Protein AF-A0AA89BLI9-F1 (afdb_monomer)

InterPro domains:
  IPR008906 HAT, C-terminal dimerisation domain [PF05699] (9-74)
  IPR012337 Ribonuclease H-like superfamily [SSF53098] (19-70)
  IPR052958 Interferon-induced PKR regulator [PTHR46289] (5-96)

Structure (mmCIF, N/CA/C/O backbone):
data_AF-A0AA89BLI9-F1
#
_entry.id   AF-A0AA89BLI9-F1
#
loop_
_atom_site.group_PDB
_atom_site.id
_atom_site.type_symbol
_atom_site.label_atom_id
_atom_site.label_alt_id
_atom_site.label_comp_id
_atom_site.label_asym_id
_atom_site.label_entity_id
_atom_site.label_seq_id
_atom_site.pdbx_PDB_ins_code
_atom_site.Cartn_x
_atom_site.Cartn_y
_atom_site.Cartn_z
_atom_site.occupancy
_atom_site.B_iso_or_equiv
_atom_site.auth_seq_id
_atom_site.auth_comp_id
_atom_site.auth_asym_id
_atom_site.auth_atom_id
_atom_site.pdbx_PDB_model_num
ATOM 1 N N . MET A 1 1 ? 21.671 -2.726 -41.341 1.00 38.00 1 MET A N 1
ATOM 2 C CA . MET A 1 1 ? 20.590 -3.249 -40.477 1.00 38.00 1 MET A CA 1
ATOM 3 C C . MET A 1 1 ? 21.004 -3.003 -39.029 1.00 38.00 1 MET A C 1
ATOM 5 O O . MET A 1 1 ? 21.591 -3.866 -38.396 1.00 38.00 1 MET A O 1
ATOM 9 N N . ALA A 1 2 ? 20.882 -1.753 -38.573 1.00 36.66 2 ALA A N 1
ATOM 10 C CA . ALA A 1 2 ? 21.443 -1.323 -37.295 1.00 36.66 2 ALA A CA 1
ATOM 11 C C . ALA A 1 2 ? 20.507 -1.755 -36.162 1.00 36.66 2 ALA A C 1
ATOM 13 O O . ALA A 1 2 ? 19.366 -1.304 -36.100 1.00 36.66 2 ALA A O 1
ATOM 14 N N . ALA A 1 3 ? 20.981 -2.646 -35.291 1.00 59.72 3 ALA A N 1
ATOM 15 C CA . ALA A 1 3 ? 20.306 -2.964 -34.044 1.00 59.72 3 ALA A CA 1
ATOM 16 C C . ALA A 1 3 ? 20.221 -1.676 -33.213 1.00 59.72 3 ALA A C 1
ATOM 18 O O . ALA A 1 3 ? 21.226 -1.194 -32.688 1.00 59.72 3 ALA A O 1
ATOM 19 N N . HIS A 1 4 ? 19.035 -1.072 -33.168 1.00 62.34 4 HIS A N 1
ATOM 20 C CA . HIS A 1 4 ? 18.785 0.137 -32.398 1.00 62.34 4 HIS A CA 1
ATOM 21 C C . HIS A 1 4 ? 19.035 -0.181 -30.921 1.00 62.34 4 HIS A C 1
ATOM 23 O O . HIS A 1 4 ? 18.317 -0.979 -30.318 1.00 62.34 4 HIS A O 1
ATOM 29 N N . LYS A 1 5 ? 20.088 0.405 -30.343 1.00 69.06 5 LYS A N 1
ATOM 30 C CA . LYS A 1 5 ? 20.420 0.235 -28.926 1.00 69.06 5 LYS A CA 1
ATOM 31 C C . LYS A 1 5 ? 19.205 0.663 -28.090 1.00 69.06 5 LYS A C 1
ATOM 33 O O . LYS A 1 5 ? 18.706 1.771 -28.304 1.00 69.06 5 LYS A O 1
ATOM 38 N N . PRO A 1 6 ? 18.689 -0.178 -27.178 1.00 69.56 6 PRO A N 1
ATOM 39 C CA . PRO A 1 6 ? 17.558 0.216 -26.352 1.00 69.56 6 PRO A CA 1
ATOM 40 C C . PRO A 1 6 ? 17.989 1.360 -25.427 1.00 69.56 6 PRO A C 1
ATOM 42 O O . PRO A 1 6 ? 19.020 1.279 -24.758 1.00 69.56 6 PRO A O 1
ATOM 45 N N . VAL A 1 7 ? 17.219 2.450 -25.442 1.00 74.56 7 VAL A N 1
ATOM 46 C CA . VAL A 1 7 ? 17.493 3.672 -24.663 1.00 74.56 7 VAL A CA 1
ATOM 47 C C . VAL A 1 7 ? 16.828 3.601 -23.281 1.00 74.56 7 VAL A C 1
ATOM 49 O O . VAL A 1 7 ? 17.319 4.206 -22.333 1.00 74.56 7 VAL A O 1
ATOM 52 N N . SER A 1 8 ? 15.750 2.818 -23.142 1.00 79.88 8 SER A N 1
ATOM 53 C CA . SER A 1 8 ? 15.001 2.640 -21.894 1.00 79.88 8 SER A CA 1
ATOM 54 C C . SER A 1 8 ? 15.047 1.197 -21.393 1.00 79.88 8 SER A C 1
ATOM 56 O O . SER A 1 8 ? 15.003 0.247 -22.176 1.00 79.88 8 SER A O 1
ATOM 58 N N . VAL A 1 9 ? 15.062 1.029 -20.066 1.00 78.56 9 VAL A N 1
ATOM 59 C CA . VAL A 1 9 ? 15.031 -0.278 -19.384 1.00 78.56 9 VAL A CA 1
ATOM 60 C C . VAL A 1 9 ? 13.804 -1.100 -19.805 1.00 78.56 9 VAL A C 1
ATOM 62 O O . VAL A 1 9 ? 13.913 -2.310 -20.005 1.00 78.56 9 VAL A O 1
ATOM 65 N N . CYS A 1 10 ? 12.658 -0.442 -20.021 1.00 79.31 10 CYS A N 1
ATOM 66 C CA . CYS A 1 10 ? 11.428 -1.084 -20.498 1.00 79.31 10 CYS A CA 1
ATOM 67 C C . CYS A 1 10 ? 11.580 -1.7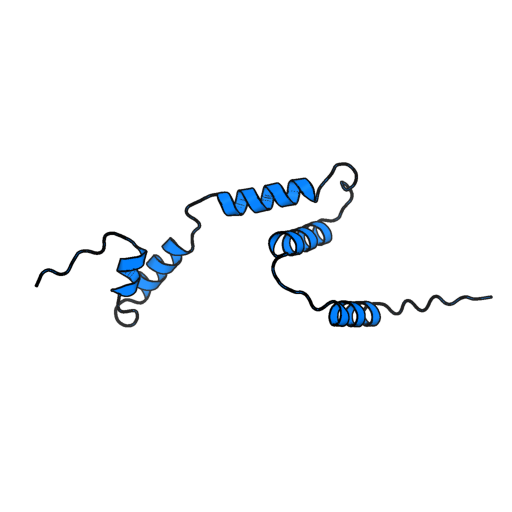17 -21.887 1.00 79.31 10 CYS A C 1
ATOM 69 O O . CYS A 1 10 ? 10.959 -2.740 -22.168 1.00 79.31 10 CYS A O 1
ATOM 71 N N . ASP A 1 11 ? 12.395 -1.124 -22.757 1.00 81.25 11 ASP A N 1
ATOM 72 C CA . ASP A 1 11 ? 12.616 -1.637 -24.110 1.00 81.25 11 ASP A CA 1
ATOM 73 C C . ASP A 1 11 ? 13.691 -2.721 -24.116 1.00 81.25 11 ASP A C 1
ATOM 75 O O . ASP A 1 11 ? 13.563 -3.716 -24.828 1.00 81.25 11 ASP A O 1
ATOM 79 N N . THR A 1 12 ? 14.693 -2.600 -23.240 1.00 81.38 12 THR A N 1
ATOM 80 C CA . THR A 1 12 ? 15.696 -3.647 -23.023 1.00 81.38 12 THR A CA 1
ATOM 81 C C . THR A 1 12 ? 15.044 -4.968 -22.621 1.00 81.38 12 THR A C 1
ATOM 83 O O . THR A 1 12 ? 15.422 -6.001 -23.170 1.00 81.38 12 THR A O 1
ATOM 86 N N . ILE A 1 13 ? 14.030 -4.943 -21.743 1.00 82.56 13 ILE A N 1
ATOM 87 C CA . ILE A 1 13 ? 13.323 -6.152 -21.280 1.00 82.56 13 ILE A CA 1
ATOM 88 C C . ILE A 1 13 ? 12.558 -6.867 -22.402 1.00 82.56 13 ILE A C 1
ATOM 90 O O . ILE A 1 13 ? 12.502 -8.094 -22.416 1.00 82.56 13 ILE A O 1
ATOM 94 N N . LYS A 1 14 ? 12.000 -6.119 -23.365 1.00 80.94 14 LYS A N 1
ATOM 95 C CA . LYS A 1 14 ? 11.279 -6.683 -24.522 1.00 80.94 14 LYS A CA 1
ATOM 96 C C . LYS A 1 14 ? 12.232 -7.381 -25.490 1.00 80.94 14 LYS A C 1
ATOM 98 O O . LYS A 1 14 ? 11.862 -8.364 -26.121 1.00 80.94 14 LYS A O 1
ATOM 103 N N . CYS A 1 15 ? 13.456 -6.871 -25.592 1.00 77.94 15 CYS A N 1
ATOM 104 C CA . CYS A 1 15 ? 14.491 -7.406 -26.468 1.00 77.94 15 CYS A CA 1
ATOM 105 C C . CYS A 1 15 ? 15.328 -8.519 -25.812 1.00 77.94 15 CYS A C 1
ATOM 107 O O . CYS A 1 15 ? 16.119 -9.160 -26.503 1.00 77.94 15 CYS A O 1
ATOM 109 N N . THR A 1 16 ? 15.203 -8.758 -24.498 1.00 79.00 16 THR A N 1
ATOM 110 C CA . THR A 1 16 ? 15.995 -9.791 -23.810 1.00 79.00 16 THR A CA 1
ATOM 111 C C . THR A 1 16 ? 15.321 -11.156 -23.897 1.00 79.00 16 THR A C 1
ATOM 113 O O . THR A 1 16 ? 14.172 -11.328 -23.496 1.00 79.00 16 THR A O 1
ATOM 116 N N . ASN A 1 17 ? 16.058 -12.171 -24.353 1.00 79.19 17 ASN A N 1
ATOM 117 C CA . ASN A 1 17 ? 15.563 -13.543 -24.344 1.00 79.19 17 ASN A CA 1
ATOM 118 C C . ASN A 1 17 ? 15.711 -14.163 -22.943 1.00 79.19 17 ASN A C 1
ATOM 120 O O . ASN A 1 17 ? 16.818 -14.469 -22.491 1.00 79.19 17 ASN A O 1
ATOM 124 N N . ARG A 1 18 ? 14.572 -14.366 -22.273 1.00 78.88 18 ARG A N 1
ATOM 125 C CA . ARG A 1 18 ? 14.474 -14.901 -20.905 1.00 78.88 18 ARG A CA 1
ATOM 126 C C . ARG A 1 18 ? 15.127 -16.275 -20.730 1.00 78.88 18 ARG A C 1
ATOM 128 O O . ARG A 1 18 ? 15.629 -16.564 -19.649 1.00 78.88 18 ARG A O 1
ATOM 135 N N . HIS A 1 19 ? 15.122 -17.109 -21.769 1.00 78.44 19 HIS A N 1
ATOM 136 C CA . HIS A 1 19 ? 15.650 -18.473 -21.699 1.00 78.44 19 HIS A CA 1
ATOM 137 C C . HIS A 1 19 ? 17.176 -18.523 -21.788 1.00 78.44 19 HIS A C 1
ATOM 139 O O . HIS A 1 19 ? 17.791 -19.397 -21.189 1.00 78.44 19 HIS A O 1
ATOM 145 N N . LEU A 1 20 ? 17.784 -17.573 -22.502 1.00 81.56 20 LEU A N 1
ATOM 146 C CA . LEU A 1 20 ? 19.237 -17.492 -22.661 1.00 81.56 20 LEU A CA 1
ATOM 147 C C . LEU A 1 20 ? 19.908 -16.774 -21.481 1.00 81.56 20 LEU A C 1
ATOM 149 O O . LEU A 1 20 ? 20.998 -17.164 -21.072 1.00 81.56 20 LEU A O 1
ATOM 153 N N . TYR A 1 21 ? 19.254 -15.756 -20.906 1.00 84.19 21 TYR A N 1
ATOM 154 C CA . TYR A 1 21 ? 19.825 -14.936 -19.827 1.00 84.19 21 TYR A CA 1
ATOM 155 C C . TYR A 1 21 ? 18.833 -14.691 -18.674 1.00 84.19 21 TYR A C 1
ATOM 157 O O . TYR A 1 21 ? 18.409 -13.553 -18.442 1.00 84.19 21 TYR A O 1
ATOM 165 N N . PRO A 1 22 ? 18.469 -15.735 -17.907 1.00 86.62 22 PRO A N 1
ATOM 166 C CA . PRO A 1 22 ? 17.462 -15.633 -16.849 1.00 86.62 22 PRO A CA 1
ATOM 167 C C . PRO A 1 22 ? 17.872 -14.678 -15.717 1.00 86.62 22 PRO A C 1
ATOM 169 O O . PRO A 1 22 ? 17.050 -13.895 -15.241 1.00 86.62 22 PRO A O 1
ATOM 172 N N . SER A 1 23 ? 19.148 -14.675 -15.317 1.00 87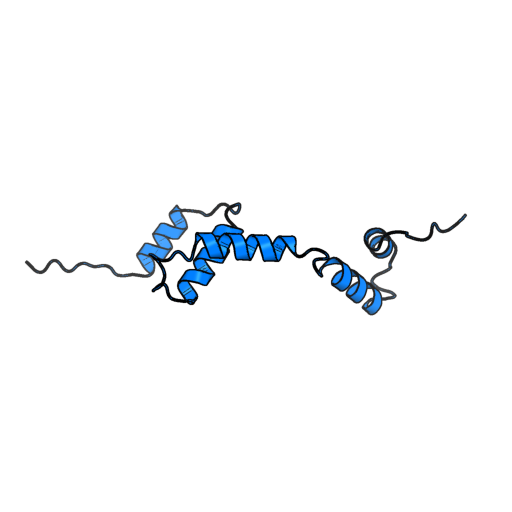.44 23 SER A N 1
ATOM 173 C CA . SER A 1 23 ? 19.647 -13.805 -14.241 1.00 87.44 23 SER A CA 1
ATOM 174 C C . SER A 1 23 ? 19.572 -12.322 -14.611 1.00 87.44 23 SER A C 1
ATOM 176 O O . SER A 1 23 ? 19.147 -11.502 -13.803 1.00 87.44 23 SER A O 1
ATOM 178 N N . VAL A 1 24 ? 19.930 -11.978 -15.853 1.00 86.69 24 VAL A N 1
ATOM 179 C CA . VAL A 1 24 ? 19.879 -10.595 -16.355 1.00 86.69 24 VAL A CA 1
ATOM 180 C C . VAL A 1 24 ? 18.434 -10.113 -16.434 1.00 86.69 24 VAL A C 1
ATOM 182 O O . VAL A 1 24 ? 18.127 -9.008 -15.992 1.00 86.69 24 VAL A O 1
ATOM 185 N N . PHE A 1 25 ? 17.531 -10.964 -16.925 1.00 86.94 25 PHE A N 1
ATOM 186 C CA . PHE A 1 25 ? 16.105 -10.658 -16.972 1.00 86.94 25 PHE A CA 1
ATOM 187 C C . PHE A 1 25 ? 15.541 -10.365 -15.573 1.00 86.94 25 PHE A C 1
ATOM 189 O O . PHE A 1 25 ? 14.846 -9.369 -15.387 1.00 86.94 25 PHE A O 1
ATOM 196 N N . ASN A 1 26 ? 15.883 -11.178 -14.571 1.00 86.56 26 ASN A N 1
ATOM 197 C CA . ASN A 1 26 ? 15.404 -10.982 -13.200 1.00 86.56 26 ASN A CA 1
ATOM 198 C C . ASN A 1 26 ? 15.903 -9.671 -12.578 1.00 86.56 26 ASN A C 1
ATOM 200 O O . ASN A 1 26 ? 15.133 -8.992 -11.901 1.00 86.56 26 ASN A O 1
ATOM 204 N N . VAL A 1 27 ? 17.155 -9.282 -12.833 1.00 87.75 27 VAL A N 1
ATOM 205 C CA . VAL A 1 27 ? 17.697 -7.996 -12.362 1.00 87.75 27 VAL A CA 1
ATOM 206 C C . VAL A 1 27 ? 16.985 -6.819 -13.032 1.00 87.75 27 VAL A C 1
ATOM 208 O O . VAL A 1 27 ? 16.647 -5.851 -12.355 1.00 87.75 27 VAL A O 1
ATOM 211 N N . LEU A 1 28 ? 16.697 -6.905 -14.334 1.00 86.81 28 LEU A N 1
ATOM 212 C CA . LEU A 1 28 ? 15.943 -5.867 -15.047 1.00 86.81 28 LEU A CA 1
ATOM 213 C C . LEU A 1 28 ? 14.509 -5.733 -14.517 1.00 86.81 28 LEU A C 1
ATOM 215 O O . LEU A 1 28 ? 14.023 -4.617 -14.347 1.00 86.81 28 LEU A O 1
ATOM 219 N N . VAL A 1 29 ? 13.849 -6.854 -14.205 1.00 86.12 29 VAL A N 1
ATOM 220 C CA . VAL A 1 29 ? 12.527 -6.841 -13.561 1.00 86.12 29 VAL A CA 1
ATOM 221 C C . VAL A 1 29 ? 12.614 -6.197 -12.181 1.00 86.12 29 VAL A C 1
ATOM 223 O O . VAL A 1 29 ? 11.826 -5.303 -11.889 1.00 86.12 29 VAL A O 1
ATOM 226 N N . ALA A 1 30 ? 13.589 -6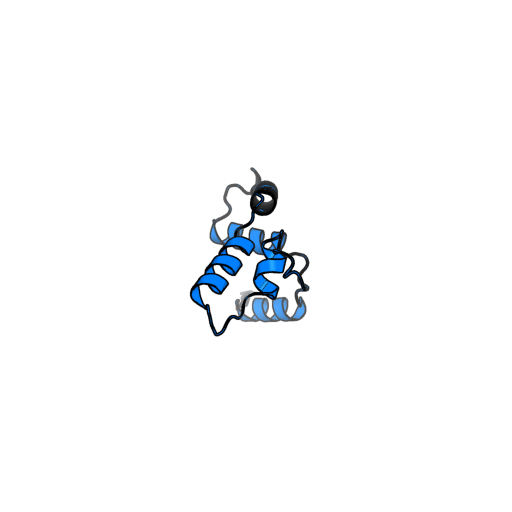.592 -11.357 1.00 86.75 30 ALA A N 1
ATOM 227 C CA . ALA A 1 30 ? 13.787 -6.007 -10.033 1.00 86.75 30 ALA A CA 1
ATOM 228 C C . ALA A 1 30 ? 13.971 -4.482 -10.120 1.00 86.75 30 ALA A C 1
ATOM 230 O O . ALA A 1 30 ? 13.304 -3.734 -9.406 1.00 86.75 30 ALA A O 1
ATOM 231 N N . LEU A 1 31 ? 14.795 -4.017 -11.063 1.00 85.75 31 LEU A N 1
ATOM 232 C CA . LEU A 1 31 ? 15.057 -2.598 -11.290 1.00 85.75 31 LEU A CA 1
ATOM 233 C C . LEU A 1 31 ? 13.803 -1.815 -11.713 1.00 85.75 31 LEU A C 1
ATOM 235 O O . LEU A 1 31 ? 13.644 -0.673 -11.299 1.00 85.75 31 LEU A O 1
ATOM 239 N N . LEU A 1 32 ? 12.894 -2.426 -12.481 1.00 83.06 32 LEU A N 1
ATOM 240 C CA . LEU A 1 32 ? 11.601 -1.820 -12.830 1.00 83.06 32 LEU A CA 1
ATOM 241 C C . LEU A 1 32 ? 10.578 -1.862 -11.686 1.00 83.06 32 LEU A C 1
ATOM 243 O O . LEU A 1 32 ? 9.708 -0.998 -11.616 1.00 83.06 32 LEU A O 1
ATOM 247 N N . THR A 1 33 ? 10.645 -2.868 -10.811 1.00 84.94 33 THR A N 1
ATOM 248 C CA . THR A 1 33 ? 9.725 -2.990 -9.667 1.00 84.94 33 THR A CA 1
ATOM 249 C C . THR A 1 33 ? 10.083 -2.082 -8.502 1.00 84.94 33 THR A C 1
ATOM 251 O O . THR A 1 33 ? 9.198 -1.720 -7.726 1.00 84.94 33 THR A O 1
ATOM 254 N N . ILE A 1 34 ? 11.359 -1.712 -8.359 1.00 83.31 34 ILE A N 1
ATOM 255 C CA . ILE A 1 34 ? 11.765 -0.748 -7.342 1.00 83.31 34 ILE A CA 1
ATOM 256 C C . ILE A 1 34 ? 11.130 0.595 -7.716 1.00 83.31 34 ILE A C 1
ATOM 258 O O . ILE A 1 34 ? 11.386 1.118 -8.803 1.00 83.31 34 ILE A O 1
ATOM 262 N N . PRO A 1 35 ? 10.287 1.170 -6.846 1.00 72.31 35 PRO A N 1
ATOM 263 C CA . PRO A 1 35 ? 9.679 2.452 -7.132 1.00 72.31 35 PRO A CA 1
ATOM 264 C C . PRO A 1 35 ? 10.783 3.507 -7.228 1.00 72.31 35 PRO A C 1
ATOM 266 O O . PRO A 1 35 ? 11.485 3.781 -6.260 1.00 72.31 35 PRO A O 1
ATOM 269 N N . VAL A 1 36 ? 10.920 4.117 -8.404 1.00 73.69 36 VAL A N 1
ATOM 270 C CA . VAL A 1 36 ? 11.871 5.218 -8.638 1.00 73.69 36 VAL A CA 1
ATOM 271 C C . VAL A 1 36 ? 11.458 6.479 -7.859 1.00 73.69 36 VAL A C 1
ATOM 273 O O . VAL A 1 36 ? 12.270 7.365 -7.618 1.00 73.69 36 VAL A O 1
ATOM 276 N N . SER A 1 37 ? 10.190 6.557 -7.438 1.00 75.62 37 SER A N 1
ATOM 277 C CA . SER A 1 37 ? 9.605 7.701 -6.740 1.00 75.62 37 SER A CA 1
ATOM 278 C C . SER A 1 37 ? 9.085 7.328 -5.351 1.00 75.62 37 SER A C 1
ATOM 280 O O . SER A 1 37 ? 8.490 6.270 -5.150 1.00 75.62 37 SER A O 1
ATOM 282 N N . THR A 1 38 ? 9.231 8.256 -4.407 1.00 79.94 38 THR A N 1
ATOM 283 C CA . THR A 1 38 ? 8.673 8.189 -3.048 1.00 79.94 38 THR A CA 1
ATOM 284 C C . THR A 1 38 ? 7.160 8.410 -2.994 1.00 79.94 38 THR A C 1
ATOM 286 O O . THR A 1 38 ? 6.555 8.190 -1.944 1.00 79.94 38 THR A O 1
ATOM 289 N N . ALA A 1 39 ? 6.516 8.782 -4.106 1.00 83.06 39 ALA A N 1
ATOM 290 C CA . ALA A 1 39 ? 5.104 9.170 -4.154 1.00 83.06 39 ALA A CA 1
ATOM 291 C C . ALA A 1 39 ? 4.143 8.114 -3.570 1.00 83.06 39 ALA A C 1
ATOM 293 O O . ALA A 1 39 ? 3.159 8.451 -2.908 1.00 83.06 39 ALA A O 1
ATOM 294 N N . THR A 1 40 ? 4.414 6.822 -3.773 1.00 82.12 40 THR A N 1
ATOM 295 C CA . THR A 1 40 ? 3.605 5.726 -3.211 1.00 82.12 40 THR A CA 1
ATOM 296 C C . THR A 1 40 ? 3.721 5.647 -1.690 1.00 82.12 40 THR A C 1
ATOM 298 O O . THR A 1 40 ? 2.718 5.442 -1.004 1.00 82.12 40 THR A O 1
ATOM 301 N N . ALA A 1 41 ? 4.924 5.845 -1.146 1.00 83.69 41 ALA A N 1
ATOM 302 C CA . ALA A 1 41 ? 5.142 5.892 0.296 1.00 83.69 41 ALA A CA 1
ATOM 303 C C . ALA A 1 41 ? 4.497 7.147 0.906 1.00 83.69 41 ALA A C 1
ATOM 305 O O . ALA A 1 41 ? 3.780 7.052 1.901 1.00 83.69 41 ALA A O 1
ATOM 306 N N . GLU A 1 42 ? 4.663 8.308 0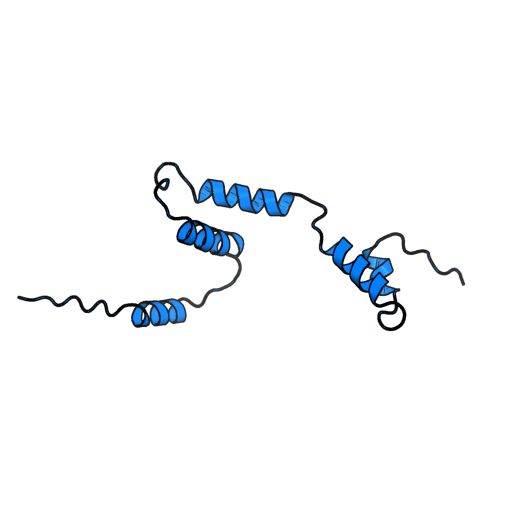.269 1.00 87.81 42 GLU A N 1
ATOM 307 C CA . GLU A 1 42 ? 4.041 9.572 0.681 1.00 87.81 42 GLU A CA 1
ATOM 308 C C . GLU A 1 42 ? 2.512 9.484 0.703 1.00 87.81 42 GLU A C 1
ATOM 310 O O . GLU A 1 42 ? 1.878 9.919 1.668 1.00 87.81 42 GLU A O 1
ATOM 315 N N . ARG A 1 43 ? 1.904 8.848 -0.309 1.00 85.69 43 ARG A N 1
ATOM 316 C CA . ARG A 1 43 ? 0.462 8.568 -0.335 1.00 85.69 43 ARG A CA 1
ATOM 317 C C . ARG A 1 43 ? 0.036 7.738 0.880 1.00 85.69 43 ARG A C 1
ATOM 319 O O . ARG A 1 43 ? -0.949 8.091 1.534 1.00 85.69 43 ARG A O 1
ATOM 326 N N . SER A 1 44 ? 0.777 6.679 1.208 1.00 87.38 44 SER A N 1
ATOM 327 C CA . SER A 1 44 ? 0.506 5.825 2.373 1.00 87.38 44 SER A CA 1
ATOM 328 C C . SER A 1 44 ? 0.640 6.587 3.697 1.00 87.38 44 SER A C 1
ATOM 330 O O . SER A 1 44 ? -0.245 6.496 4.548 1.00 87.38 44 SER A O 1
ATOM 332 N N . PHE A 1 45 ? 1.679 7.409 3.867 1.00 87.06 45 PHE A N 1
ATOM 333 C CA . PHE A 1 45 ? 1.850 8.235 5.069 1.00 87.06 45 PHE A CA 1
ATOM 334 C C . PHE A 1 45 ? 0.788 9.332 5.194 1.00 87.06 45 PHE A C 1
ATOM 336 O O . PHE A 1 45 ? 0.265 9.566 6.285 1.00 87.06 45 PHE A O 1
ATOM 343 N N . SER A 1 46 ? 0.403 9.960 4.083 1.00 89.75 46 SER A N 1
ATOM 344 C CA . SER A 1 46 ? -0.710 10.913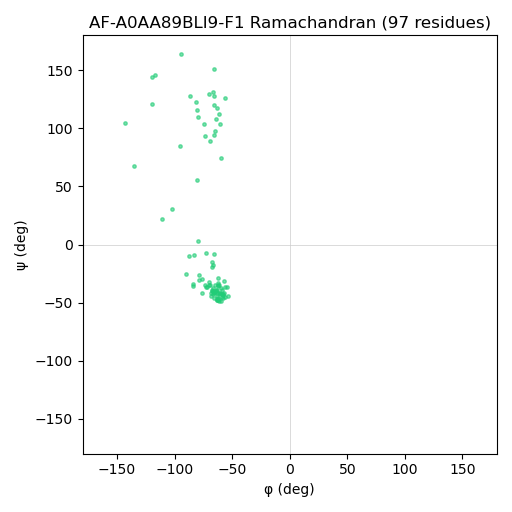 4.035 1.00 89.75 46 SER A CA 1
ATOM 345 C C . SER A 1 46 ? -2.027 10.251 4.456 1.00 89.75 46 SER A C 1
ATOM 347 O O . SER A 1 46 ? -2.785 10.807 5.253 1.00 89.75 46 SER A O 1
ATOM 349 N N . CYS A 1 47 ? -2.272 9.017 4.005 1.00 89.56 47 CYS A N 1
ATOM 350 C CA . CYS A 1 47 ? -3.414 8.217 4.439 1.00 89.56 47 CYS A CA 1
ATOM 351 C C . CYS A 1 47 ? -3.374 7.901 5.939 1.00 89.56 47 CYS A C 1
ATOM 353 O O . CYS A 1 47 ? -4.356 8.129 6.649 1.00 89.56 47 CYS A O 1
ATOM 355 N N . LEU A 1 48 ? -2.229 7.448 6.451 1.00 90.81 48 LEU A N 1
ATOM 356 C CA . LEU A 1 48 ? -2.047 7.173 7.877 1.00 90.81 48 LEU A CA 1
ATOM 357 C C . LEU A 1 48 ? -2.285 8.413 8.741 1.00 90.81 48 LEU A C 1
ATOM 359 O O . LEU A 1 48 ? -2.927 8.304 9.784 1.00 90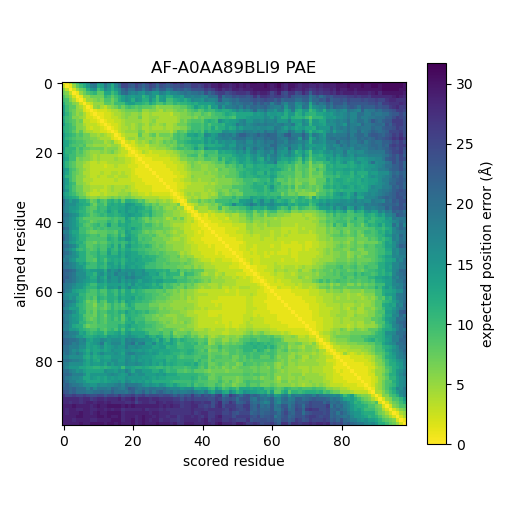.81 48 LEU A O 1
ATOM 363 N N . LYS A 1 49 ? -1.845 9.594 8.292 1.00 89.94 49 LYS A N 1
ATOM 364 C CA . LYS A 1 49 ? -2.092 10.866 8.984 1.00 89.94 49 LYS A CA 1
ATOM 365 C C . LYS A 1 49 ? -3.585 11.196 9.090 1.00 89.94 49 LYS A C 1
ATOM 367 O O . LYS A 1 49 ? -4.011 11.738 10.105 1.00 89.94 49 LYS A O 1
ATOM 372 N N . ARG A 1 50 ? -4.395 10.843 8.083 1.00 89.69 50 ARG A N 1
ATOM 373 C CA . ARG A 1 50 ? -5.863 10.998 8.139 1.00 89.69 50 ARG A CA 1
ATOM 374 C C . ARG A 1 50 ? -6.529 9.981 9.067 1.00 89.69 50 ARG A C 1
ATOM 376 O O . ARG A 1 50 ? -7.502 10.313 9.739 1.00 89.69 50 ARG A O 1
ATOM 383 N N . LEU A 1 51 ? -6.020 8.750 9.110 1.00 91.06 51 LEU A N 1
ATOM 384 C CA . LEU A 1 51 ? -6.583 7.670 9.928 1.00 91.06 51 LEU A CA 1
ATOM 385 C C . LEU A 1 51 ? -6.237 7.812 11.417 1.00 91.06 51 LEU A C 1
ATOM 387 O O . LEU A 1 51 ? -7.095 7.602 12.278 1.00 91.06 51 LEU A O 1
ATOM 391 N N . LYS A 1 52 ? -4.990 8.180 11.731 1.00 90.88 52 LYS A N 1
ATOM 392 C CA . LYS A 1 52 ? -4.485 8.342 13.097 1.00 90.88 52 LYS A CA 1
ATOM 393 C C . LYS A 1 52 ? -4.590 9.800 13.536 1.00 90.88 52 LYS A C 1
ATOM 395 O O . LYS A 1 52 ? -3.637 10.568 13.452 1.00 90.88 52 LYS A O 1
ATOM 400 N N . THR A 1 53 ? -5.767 10.167 14.029 1.00 91.31 53 THR A N 1
ATOM 401 C CA . THR A 1 53 ? -6.024 11.487 14.617 1.00 91.31 53 THR A CA 1
ATOM 402 C C . THR A 1 53 ? -5.842 11.474 16.135 1.00 91.31 53 THR A C 1
ATOM 404 O O . THR A 1 53 ? -5.848 10.413 16.760 1.00 91.31 53 THR A O 1
ATOM 407 N N . TYR A 1 54 ? -5.722 12.658 16.745 1.00 89.12 54 TYR A N 1
ATOM 408 C CA . TYR A 1 54 ? -5.584 12.820 18.200 1.00 89.12 54 TYR A CA 1
ATOM 409 C C . TYR A 1 54 ? -6.702 12.109 18.986 1.00 89.12 54 TYR A C 1
ATOM 411 O O . TYR A 1 54 ? -6.430 11.352 19.916 1.00 89.12 54 TYR A O 1
ATOM 419 N N . LEU A 1 55 ? -7.950 12.251 18.528 1.00 89.81 55 LEU A N 1
ATOM 420 C CA . LEU A 1 55 ? -9.124 11.592 19.116 1.00 89.81 55 LEU A CA 1
ATOM 421 C C . LEU A 1 55 ? -9.114 10.058 18.963 1.00 89.81 55 LEU A C 1
ATOM 423 O O . LEU A 1 55 ? -9.842 9.364 19.663 1.00 89.81 55 LEU A O 1
ATOM 427 N N . ARG A 1 56 ? -8.305 9.512 18.045 1.00 87.56 56 ARG A N 1
ATOM 428 C CA . ARG A 1 56 ? -8.155 8.068 17.784 1.00 87.56 56 ARG A CA 1
ATOM 429 C C . ARG A 1 56 ? -6.781 7.540 18.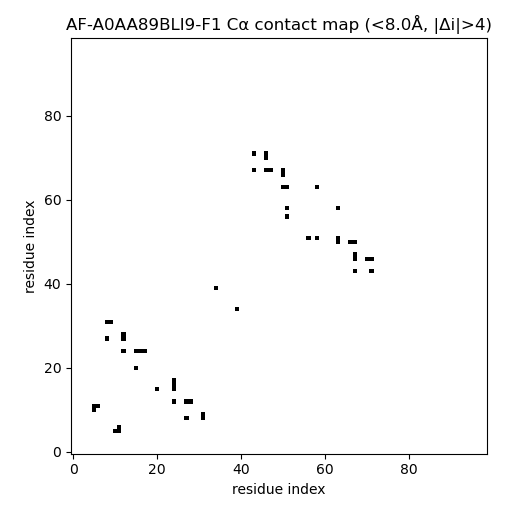214 1.00 87.56 56 ARG A C 1
ATOM 431 O O . ARG A 1 56 ? -6.328 6.509 17.717 1.00 87.56 56 ARG A O 1
ATOM 438 N N . SER A 1 57 ? -6.111 8.242 19.125 1.00 87.75 57 SER A N 1
ATOM 439 C CA . SER A 1 57 ? -4.752 7.926 19.582 1.00 87.75 57 SER A CA 1
ATOM 440 C C . SER A 1 57 ? -4.634 6.562 20.273 1.00 87.75 57 SER A C 1
ATOM 442 O O . SER A 1 57 ? -3.600 5.912 20.133 1.00 87.75 57 SER A O 1
ATOM 444 N N . THR A 1 58 ? -5.701 6.079 20.918 1.00 92.44 58 THR A N 1
ATOM 445 C CA . THR A 1 58 ? -5.755 4.776 21.613 1.00 92.44 58 THR A CA 1
ATOM 446 C C . THR A 1 58 ? -5.965 3.573 20.677 1.00 92.44 58 THR A C 1
ATOM 448 O O . THR A 1 58 ? -6.119 2.442 21.134 1.00 92.44 58 THR A O 1
ATOM 451 N N . MET A 1 59 ? -6.018 3.769 19.354 1.00 92.75 59 MET A N 1
ATOM 452 C CA . MET A 1 59 ? -6.258 2.667 18.419 1.00 92.75 59 MET A CA 1
ATOM 453 C C . MET A 1 59 ? -5.058 1.707 18.336 1.00 92.75 59 MET A C 1
ATOM 455 O O . MET A 1 59 ? -3.929 2.124 18.079 1.00 92.75 59 MET A O 1
ATOM 459 N N . GLY A 1 60 ? -5.319 0.405 18.488 1.00 93.00 60 GLY A N 1
ATOM 460 C CA . GLY A 1 60 ? -4.300 -0.642 18.362 1.00 93.00 60 GLY A CA 1
ATOM 461 C C . GLY A 1 60 ? -3.725 -0.775 16.945 1.00 93.00 60 GLY A C 1
ATOM 462 O O . GLY A 1 60 ? -4.413 -0.523 15.951 1.00 93.00 60 GLY A O 1
ATOM 463 N N . GLN A 1 61 ? -2.470 -1.226 16.854 1.00 92.12 61 GLN A N 1
ATOM 464 C CA . GLN A 1 61 ? -1.711 -1.294 15.596 1.00 92.12 61 GLN A CA 1
ATOM 465 C C . GLN A 1 61 ? -2.366 -2.197 14.547 1.00 92.12 61 GLN A C 1
ATOM 467 O O . GLN A 1 61 ? -2.503 -1.795 13.396 1.00 92.12 61 GLN A O 1
ATOM 472 N N . THR A 1 62 ? -2.866 -3.370 14.945 1.00 93.19 62 THR A N 1
ATOM 473 C CA . THR A 1 62 ? -3.543 -4.307 14.032 1.00 93.19 62 THR A CA 1
ATOM 474 C C . THR A 1 62 ? -4.751 -3.659 13.356 1.00 93.19 62 THR A C 1
ATOM 476 O O . THR A 1 62 ? -4.946 -3.777 12.150 1.00 93.19 62 THR A O 1
ATOM 479 N N . ARG A 1 63 ? -5.553 -2.909 14.122 1.00 92.12 63 ARG A N 1
ATOM 480 C CA . ARG A 1 63 ? -6.715 -2.196 13.583 1.00 92.12 63 ARG A CA 1
ATOM 481 C C . ARG A 1 63 ? -6.289 -1.051 12.664 1.00 92.12 63 ARG A C 1
ATOM 483 O O . ARG A 1 63 ? -6.898 -0.877 11.612 1.00 92.12 63 ARG A O 1
ATOM 490 N N . LEU A 1 64 ? -5.256 -0.293 13.043 1.00 93.44 64 LEU A N 1
ATOM 491 C CA . LEU A 1 64 ? -4.713 0.795 12.226 1.00 93.44 64 LEU A CA 1
ATOM 492 C C . LEU A 1 64 ? -4.226 0.291 10.867 1.00 93.44 64 LEU A C 1
ATOM 494 O O . LEU A 1 64 ? -4.586 0.864 9.842 1.00 93.44 64 LEU A O 1
ATOM 498 N N . GLN A 1 65 ? -3.441 -0.785 10.864 1.00 91.81 65 GLN A N 1
ATOM 499 C CA . GLN A 1 65 ? -2.880 -1.367 9.652 1.00 91.81 65 GLN A CA 1
ATOM 500 C C . GLN A 1 65 ? -3.979 -1.873 8.715 1.00 91.81 65 GLN A C 1
ATOM 502 O O . GLN A 1 65 ? -3.974 -1.535 7.534 1.00 91.81 65 GLN A O 1
ATOM 507 N N . ASN A 1 66 ? -4.970 -2.596 9.244 1.00 91.44 66 ASN A N 1
ATOM 508 C CA . ASN A 1 66 ? -6.090 -3.094 8.444 1.00 91.44 66 ASN A CA 1
ATOM 509 C C . ASN A 1 66 ? -6.895 -1.948 7.807 1.00 91.44 66 ASN A C 1
ATOM 511 O O . ASN A 1 66 ? -7.245 -2.015 6.631 1.00 91.44 66 ASN A O 1
ATOM 515 N N . LEU A 1 67 ? -7.144 -0.866 8.555 1.00 91.00 67 LEU A N 1
ATOM 516 C CA . LEU A 1 67 ? -7.818 0.326 8.028 1.00 91.00 67 LEU A CA 1
ATOM 517 C C . LEU A 1 67 ? -6.981 1.059 6.975 1.00 91.00 67 LEU A C 1
ATOM 519 O O . LEU A 1 67 ? -7.535 1.559 6.000 1.00 91.00 67 LEU A O 1
ATOM 523 N N . ALA A 1 68 ? -5.660 1.118 7.153 1.00 91.50 68 ALA A N 1
ATOM 524 C CA . ALA A 1 68 ? -4.761 1.727 6.180 1.00 91.50 68 ALA A CA 1
ATOM 525 C C . ALA A 1 68 ? -4.776 0.978 4.842 1.00 91.50 68 ALA A C 1
ATOM 527 O O . ALA A 1 68 ? -4.846 1.616 3.796 1.00 91.50 68 ALA A O 1
ATOM 528 N N . VAL A 1 69 ? -4.783 -0.359 4.869 1.00 90.00 69 VAL A N 1
ATOM 529 C CA . VAL A 1 69 ? -4.896 -1.185 3.656 1.00 90.00 69 VAL A CA 1
ATOM 530 C C . VAL A 1 69 ? -6.236 -0.947 2.961 1.00 90.00 69 VAL A C 1
ATOM 532 O O . VAL A 1 69 ? -6.252 -0.665 1.765 1.00 90.00 69 VAL A O 1
ATOM 535 N N . LEU A 1 70 ? -7.344 -0.977 3.710 1.00 88.69 70 LEU A N 1
ATOM 536 C CA . LEU A 1 70 ? -8.681 -0.711 3.166 1.00 88.69 70 LEU A CA 1
ATOM 537 C C . LEU A 1 70 ? -8.782 0.678 2.522 1.00 88.69 70 LEU A C 1
ATOM 539 O O . LEU A 1 70 ? -9.337 0.817 1.439 1.00 88.69 70 LEU A O 1
ATOM 543 N N . HIS A 1 71 ? -8.218 1.708 3.158 1.00 88.94 71 HIS A N 1
ATOM 544 C CA . HIS A 1 71 ? -8.263 3.065 2.620 1.00 88.94 71 HIS A CA 1
ATOM 545 C C . HIS A 1 71 ? -7.343 3.236 1.396 1.00 88.94 71 HIS A C 1
ATOM 547 O O . HIS A 1 71 ? -7.699 3.959 0.467 1.00 88.94 71 HIS A O 1
ATOM 553 N N . THR A 1 72 ? -6.167 2.606 1.357 1.00 86.88 72 THR A N 1
ATOM 554 C CA . THR A 1 72 ? -5.271 2.687 0.188 1.00 86.88 72 THR A CA 1
ATOM 555 C C . THR A 1 72 ? -5.839 1.945 -1.022 1.00 86.88 72 THR A C 1
ATOM 557 O O . THR A 1 72 ? -5.677 2.403 -2.152 1.00 86.88 72 THR A O 1
ATOM 560 N N . HIS A 1 73 ? -6.531 0.829 -0.791 1.00 85.81 73 HIS A N 1
ATOM 561 C CA . HIS A 1 73 ? -7.123 -0.013 -1.830 1.00 85.81 73 HIS A CA 1
ATOM 562 C C . HIS A 1 73 ? -8.638 0.190 -1.978 1.00 85.81 73 HIS A C 1
ATOM 564 O O . HIS A 1 73 ? -9.350 -0.721 -2.388 1.00 85.81 73 HIS A O 1
ATOM 570 N N . SER A 1 74 ? -9.137 1.397 -1.698 1.00 79.88 74 SER A N 1
ATOM 571 C CA . SER A 1 74 ? -10.573 1.714 -1.721 1.00 79.88 74 SER A CA 1
ATOM 572 C C . SER A 1 74 ? -11.235 1.628 -3.104 1.00 79.88 74 SER A C 1
ATOM 574 O O . SER A 1 74 ? -12.445 1.776 -3.201 1.00 79.88 74 SER A O 1
ATOM 576 N N . ALA A 1 75 ? -10.453 1.450 -4.172 1.00 83.19 75 ALA A N 1
ATOM 577 C CA . ALA A 1 75 ? -10.949 1.261 -5.536 1.00 83.19 75 ALA A CA 1
ATOM 578 C C . ALA A 1 75 ? -11.358 -0.191 -5.844 1.00 83.19 75 ALA A C 1
ATOM 580 O O . ALA A 1 75 ? -11.903 -0.454 -6.912 1.00 83.19 75 ALA A O 1
ATOM 581 N N . ILE A 1 76 ? -11.051 -1.134 -4.951 1.00 84.69 76 ILE A N 1
ATOM 582 C CA . ILE A 1 76 ? -11.474 -2.526 -5.086 1.00 84.69 76 ILE A CA 1
ATOM 583 C C . ILE A 1 76 ? -12.912 -2.614 -4.582 1.00 84.69 76 ILE A C 1
ATOM 585 O O . ILE A 1 76 ? -13.181 -2.246 -3.438 1.00 84.69 76 ILE A O 1
ATOM 589 N N . ASP A 1 77 ? -13.816 -3.089 -5.435 1.00 83.88 77 ASP A N 1
ATOM 590 C CA . ASP A 1 77 ? -15.199 -3.341 -5.046 1.00 83.88 77 ASP A CA 1
ATOM 591 C C . ASP A 1 77 ? -15.244 -4.482 -4.024 1.00 83.88 77 ASP A C 1
ATOM 593 O O . ASP A 1 77 ? -14.577 -5.512 -4.186 1.00 83.88 77 ASP A O 1
ATOM 597 N N . VAL A 1 78 ? -15.969 -4.267 -2.929 1.00 84.44 78 VAL A N 1
ATOM 598 C CA . VAL A 1 78 ? -16.088 -5.251 -1.858 1.00 84.44 78 VAL A CA 1
ATOM 599 C C . VAL A 1 78 ? -17.549 -5.619 -1.703 1.00 84.44 78 VAL A C 1
ATOM 601 O O . VAL A 1 78 ? -18.377 -4.768 -1.387 1.00 84.44 78 VAL A O 1
ATOM 604 N N . ASP A 1 79 ? -17.830 -6.908 -1.866 1.00 89.44 79 ASP A N 1
ATOM 605 C CA . ASP A 1 79 ? -19.155 -7.481 -1.674 1.00 89.44 79 ASP A CA 1
ATOM 606 C C . ASP A 1 79 ? -19.601 -7.338 -0.210 1.00 89.44 79 ASP A C 1
ATOM 608 O O . ASP A 1 79 ? -19.082 -7.988 0.706 1.00 89.44 79 ASP A O 1
ATOM 612 N N . VAL A 1 80 ? -20.556 -6.434 0.000 1.00 87.06 80 VAL A N 1
ATOM 613 C CA . VAL A 1 80 ? -21.076 -6.082 1.320 1.00 87.06 80 VAL A CA 1
ATOM 614 C C . VAL A 1 80 ? -21.902 -7.225 1.908 1.00 87.06 80 VAL A C 1
ATOM 616 O O . VAL A 1 80 ? -21.829 -7.440 3.118 1.00 87.06 80 VAL A O 1
ATOM 619 N N . GLU A 1 81 ? -22.630 -7.986 1.085 1.00 90.38 81 GLU A N 1
ATOM 620 C CA . GLU A 1 81 ? -23.470 -9.101 1.548 1.00 90.38 81 GLU A CA 1
ATOM 621 C C . GLU A 1 81 ? -22.595 -10.179 2.182 1.00 90.38 81 GLU A C 1
ATOM 623 O O . GLU A 1 81 ? -22.784 -10.567 3.336 1.00 90.38 81 GLU A O 1
ATOM 628 N N . LYS A 1 82 ? -21.507 -10.531 1.496 1.00 89.44 82 LYS A N 1
ATOM 629 C CA . LYS A 1 82 ? -20.524 -11.476 2.018 1.00 89.44 82 LYS A CA 1
ATOM 630 C C . LYS A 1 82 ? -19.847 -10.993 3.303 1.00 89.44 82 LYS A C 1
ATOM 632 O O . LYS A 1 82 ? -19.535 -11.803 4.177 1.00 89.44 82 LYS A O 1
ATOM 637 N N . ILE A 1 83 ? -19.592 -9.688 3.451 1.00 87.19 83 ILE A N 1
ATOM 638 C CA . ILE A 1 83 ? -19.046 -9.142 4.707 1.00 87.19 83 ILE A CA 1
ATOM 639 C C . ILE A 1 83 ? -20.051 -9.306 5.850 1.00 87.19 83 ILE A C 1
ATOM 641 O O . ILE A 1 83 ? -19.636 -9.631 6.967 1.00 87.19 83 ILE A O 1
ATOM 645 N N . ILE A 1 84 ? -21.339 -9.069 5.589 1.00 87.69 84 ILE A N 1
ATOM 646 C CA . ILE A 1 84 ? -22.409 -9.220 6.580 1.00 87.69 84 ILE A CA 1
ATOM 647 C C . ILE A 1 84 ? -22.474 -10.672 7.053 1.00 87.69 84 ILE A C 1
ATOM 649 O O . ILE A 1 84 ? -22.433 -10.896 8.264 1.00 87.69 84 ILE A O 1
ATOM 653 N N . ASP A 1 85 ? -22.451 -11.634 6.132 1.00 89.94 85 ASP A N 1
ATOM 654 C CA . ASP A 1 85 ? -22.471 -13.063 6.463 1.00 89.94 85 ASP A CA 1
ATOM 655 C C . ASP A 1 85 ? -21.249 -13.468 7.300 1.00 89.94 85 ASP A C 1
ATOM 657 O O . ASP A 1 85 ? -21.381 -14.035 8.385 1.00 89.94 85 ASP A O 1
ATOM 661 N N . ILE A 1 86 ? -20.040 -13.069 6.883 1.00 88.00 86 ILE A N 1
ATOM 662 C CA . ILE A 1 86 ? -18.802 -13.335 7.640 1.00 88.00 86 ILE A CA 1
ATOM 663 C C . ILE A 1 86 ? -18.856 -12.706 9.040 1.00 88.00 86 ILE A C 1
ATOM 665 O O . ILE A 1 86 ? -18.322 -13.256 10.011 1.00 88.00 86 ILE A O 1
ATOM 669 N N . PHE A 1 87 ? -19.444 -11.516 9.160 1.00 84.75 87 PHE A N 1
ATOM 670 C CA . PHE A 1 87 ? -19.565 -10.814 10.432 1.00 84.75 87 PHE A CA 1
ATOM 671 C C . PHE A 1 87 ? -20.620 -11.439 11.351 1.00 84.75 87 PHE A C 1
ATOM 673 O O . PHE A 1 87 ? -20.417 -11.436 12.573 1.00 84.75 87 PHE A O 1
ATOM 680 N N . ALA A 1 88 ? -21.708 -11.966 10.782 1.00 86.12 88 ALA A N 1
ATOM 681 C CA . ALA A 1 88 ? -22.727 -12.734 11.486 1.00 86.12 88 ALA A CA 1
ATOM 682 C C . ALA A 1 88 ? -22.143 -14.055 12.013 1.00 86.12 88 ALA A C 1
ATOM 684 O O . ALA A 1 88 ? -22.259 -14.340 13.207 1.00 86.12 88 ALA A O 1
ATOM 685 N N . ASP A 1 89 ? -21.395 -14.782 11.182 1.00 85.31 89 ASP A N 1
ATOM 686 C CA . ASP A 1 89 ? -20.770 -16.059 11.547 1.00 85.31 89 ASP A CA 1
ATOM 687 C C . ASP A 1 89 ? -19.680 -15.914 12.616 1.00 85.31 89 ASP A C 1
ATOM 689 O O . ASP A 1 89 ? -19.579 -16.720 13.545 1.00 85.31 89 ASP A O 1
ATOM 693 N N . LYS A 1 90 ? -18.855 -14.860 12.540 1.00 77.44 90 LYS A N 1
ATOM 694 C CA . LYS A 1 90 ? -17.732 -14.662 13.477 1.00 77.44 90 LYS A CA 1
ATOM 695 C C . LYS A 1 90 ? -18.150 -14.369 14.913 1.00 77.44 90 LYS A C 1
ATOM 697 O O . LYS A 1 90 ? -17.297 -14.407 15.804 1.00 77.44 90 LYS A O 1
ATOM 702 N N . LYS A 1 91 ? -19.408 -14.010 15.169 1.00 62.88 91 LYS A N 1
ATOM 703 C CA . LYS A 1 91 ? -19.838 -13.624 16.511 1.00 62.88 91 LYS A CA 1
ATOM 704 C C . LYS A 1 91 ? -21.256 -14.128 16.768 1.00 62.88 91 LYS A C 1
ATOM 706 O O . LYS A 1 91 ? -22.212 -13.478 16.365 1.00 62.88 91 LYS A O 1
ATOM 711 N N . LYS A 1 92 ? -21.384 -15.204 17.563 1.00 60.66 92 LYS A N 1
ATOM 712 C CA . LYS A 1 92 ? -22.615 -15.540 18.309 1.00 60.66 92 LYS A CA 1
ATOM 713 C C . LYS A 1 92 ? -22.951 -14.389 19.268 1.00 60.66 92 LYS A C 1
ATOM 715 O O . LYS A 1 92 ? -22.709 -14.465 20.468 1.00 60.66 92 LYS A O 1
ATOM 720 N N . ARG A 1 93 ? -23.464 -13.275 18.744 1.00 58.16 93 ARG A N 1
ATOM 721 C CA . ARG A 1 93 ? -24.069 -12.187 19.522 1.00 58.16 93 ARG A CA 1
ATOM 722 C C . ARG A 1 93 ? -25.501 -12.585 19.868 1.00 58.16 93 ARG A C 1
ATOM 724 O O . ARG A 1 93 ? -26.441 -11.865 19.555 1.00 58.16 93 ARG A O 1
ATOM 731 N N . ASN A 1 94 ? -25.666 -13.737 20.507 1.00 60.06 94 ASN A N 1
ATOM 732 C CA . ASN A 1 94 ? -26.915 -14.049 21.178 1.00 60.06 94 ASN A CA 1
ATOM 733 C C . ASN A 1 94 ? -26.910 -13.167 22.429 1.00 60.06 94 ASN A C 1
ATOM 735 O O . ASN A 1 94 ? -26.285 -13.509 23.432 1.00 60.06 94 ASN A O 1
ATOM 739 N N . LEU A 1 95 ? -27.504 -11.976 22.342 1.00 59.88 95 LEU A N 1
ATOM 740 C CA . LEU A 1 95 ? -27.879 -11.230 23.535 1.00 59.88 95 LEU A CA 1
ATOM 741 C C . LEU A 1 95 ? -28.945 -12.081 24.230 1.00 59.88 95 LEU A C 1
ATOM 743 O O . LEU A 1 95 ? -30.099 -12.088 23.814 1.00 59.88 95 LEU A O 1
ATOM 747 N N . ASN A 1 96 ? -28.538 -12.861 25.234 1.00 56.06 96 ASN A N 1
ATOM 748 C CA . ASN A 1 96 ? -29.482 -13.481 26.155 1.00 56.06 96 ASN A CA 1
ATOM 749 C C . ASN A 1 96 ? -30.134 -12.344 26.937 1.00 56.06 96 ASN A C 1
ATOM 751 O O . ASN A 1 96 ? -29.582 -11.860 27.925 1.00 56.06 96 ASN A O 1
ATOM 755 N N . PHE A 1 97 ?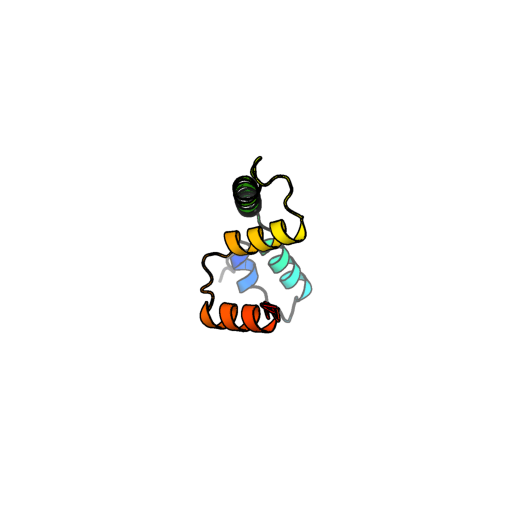 -31.290 -11.892 26.460 1.00 58.00 97 PHE A N 1
ATOM 756 C CA . PHE A 1 97 ? -32.207 -11.107 27.268 1.00 58.00 97 PHE A CA 1
ATOM 757 C C . PHE A 1 97 ? -32.770 -12.054 28.328 1.00 58.00 97 PHE A C 1
ATOM 759 O O . PHE A 1 97 ? -33.741 -12.768 28.094 1.00 58.00 97 PHE A O 1
ATOM 766 N N . VAL A 1 98 ? -32.077 -12.129 29.463 1.00 54.09 98 VAL A N 1
ATOM 767 C CA . VAL A 1 98 ? -32.633 -12.705 30.684 1.00 54.09 98 VAL A CA 1
ATOM 768 C C . VA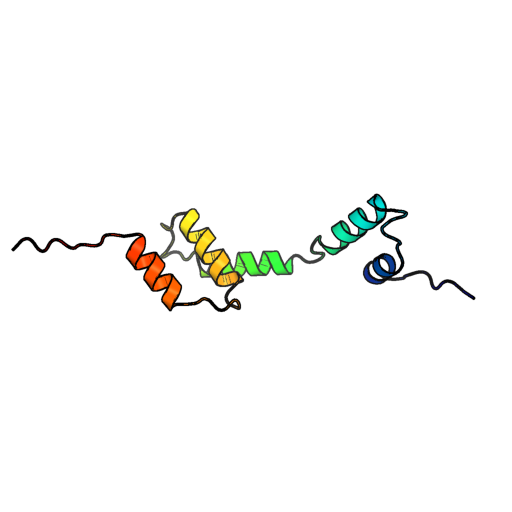L A 1 98 ? -33.604 -11.655 31.216 1.00 54.09 98 VAL A C 1
ATOM 770 O O . VAL A 1 98 ? -33.166 -10.602 31.681 1.00 54.09 98 VAL A O 1
ATOM 773 N N . PHE A 1 99 ? -34.897 -11.904 31.016 1.00 47.41 99 PHE A N 1
ATOM 774 C CA . PHE A 1 99 ? -35.970 -11.237 31.751 1.00 47.41 99 PHE A CA 1
ATOM 775 C C . PHE A 1 99 ? -36.081 -11.834 33.153 1.00 47.41 99 PHE A C 1
ATOM 777 O O . PHE A 1 99 ? -35.856 -13.061 33.280 1.00 47.41 99 PHE A O 1
#

Solvent-accessible surface area (backbone atoms only — not comparable to full-atom values): 6378 Å² total; per-residue (Å²): 136,79,81,75,75,66,88,46,74,75,52,43,60,75,73,50,60,56,88,84,39,50,69,60,47,52,52,53,50,50,62,68,66,50,72,93,57,65,62,68,59,52,52,51,52,56,49,45,56,70,69,57,38,83,96,48,64,88,62,54,66,73,59,52,53,55,52,47,52,51,63,74,50,62,85,59,88,71,68,61,68,62,51,51,52,55,56,53,70,75,45,88,76,74,77,79,80,80,126

pLDDT: mean 81.4, std 11.88, range [36.66, 93.44]

Secondary structure (DSSP, 8-state):
-------SHHHHHHHS-TTT-HHHHHHHHHHHHS-SSTHHHHHHHHHHHHHS-GGGTT--HHHHHHHHHHHHTTTS---HHHHHHHHHHT---------

Sequence (99 aa):
MAAHKPVSVCDTIKCTNRHLYPSVFNVLVALLTIPVSTATAERSFSCLKRLKTYLRSTMGQTRLQNLAVLHTHSAIDVDVEKIIDIFADKKKRNLNFVF

Radius of gyration: 24.12 Å; Cα contacts (8 Å, |Δi|>4): 27; chains: 1; bounding box: 57×31×72 Å

Organism: Pinctada imbricata (NCBI:txid66713)

Foldseek 3Di:
DDPPDDPDLVVVLVVDDCVVCVPVNVVSVVVVPPPPDCVLVVVLVVLLPVQCDPVCVPDDPVVSVVVSVCVSPVVDDDDPVVVVVVVCVVDPPPPPPPD

Mean predicted aligned error: 11.44 Å